Protein AF-A0A7R9BD03-F1 (afdb_monomer_lite)

InterPro domains:
  IPR001609 Myosin head, motor domain-like [PF00063] (22-117)
  IPR001609 Myosin head, motor domain-like [PR00193] (50-69)
  IPR001609 Myosin head, motor domain-like [PR00193] (106-117)
  IPR001609 Myosin head, motor domain-like [PS51456] (20-117)
  IPR027417 P-loop containing nucleoside triphosphate hydrolase [SSF52540] (4-117)
  IPR036961 Kinesin motor domain superfamily [G3DSA:3.40.850.10] (1-117)
  IPR051567 Unconventional Myosin ATPase [PTHR22692] (9-117)

Organism: Timema shepardi (NCBI:txid629360)

pLDDT: mean 91.13, std 8.64, range [55.91, 98.19]

Sequence (117 aa):
QEQWLTPERRIKAMHATSVQGVEDMISLGDLHEAGILRNLLIRYNENLIYTYTGSILVAVNPYQILPIYTAEQIKLYKDRKIGELPPHIFAIGDNSYTHMKRYGQDQCIVIRSEQGA

Foldseek 3Di:
DDDDDDPVDDDDDADPQLVAADQELVPGPDPDPVSVVSNCVRCLVVVNQWHHHDLDIGGDDNVDDDPCPDPVNLVVLAPDAPPPDGGDPSVNVNVQVVCCVVVVDHGDDDDDDDPPD

Structure (mmCIF, N/CA/C/O backbone):
data_AF-A0A7R9BD03-F1
#
_entry.id   AF-A0A7R9BD03-F1
#
loop_
_atom_site.group_PDB
_atom_site.id
_atom_site.type_symbol
_atom_site.label_atom_id
_atom_site.label_alt_id
_atom_site.label_comp_id
_atom_site.label_asym_id
_atom_site.label_entity_id
_atom_site.label_seq_id
_atom_site.pdbx_PDB_ins_code
_atom_site.Cartn_x
_atom_site.Cartn_y
_atom_site.Cartn_z
_atom_site.occupancy
_atom_site.B_iso_or_equiv
_atom_site.auth_seq_id
_atom_site.auth_comp_id
_atom_site.auth_asym_id
_atom_site.auth_atom_id
_atom_site.pdbx_PDB_model_num
ATOM 1 N N . GLN A 1 1 ? 13.211 -8.169 -32.422 1.00 63.00 1 GLN A N 1
ATOM 2 C CA . GLN A 1 1 ? 13.103 -7.169 -33.502 1.00 63.00 1 GLN A CA 1
ATOM 3 C C . GLN A 1 1 ? 13.751 -5.904 -32.972 1.00 63.00 1 GLN A C 1
ATOM 5 O O . GLN A 1 1 ? 13.383 -5.481 -31.884 1.00 63.00 1 GLN A O 1
ATOM 10 N N . GLU A 1 2 ? 14.778 -5.390 -33.638 1.00 83.38 2 GLU A N 1
ATOM 11 C CA . GLU A 1 2 ? 15.471 -4.179 -33.186 1.00 83.38 2 GLU A CA 1
ATOM 12 C C . GLU A 1 2 ? 14.624 -2.946 -33.508 1.00 83.38 2 GLU A C 1
ATOM 14 O O . GLU A 1 2 ? 13.975 -2.890 -34.554 1.00 83.38 2 GLU A O 1
ATOM 19 N N . GLN A 1 3 ? 14.602 -1.978 -32.593 1.00 82.94 3 GLN A N 1
ATOM 20 C CA . GLN A 1 3 ? 13.799 -0.769 -32.725 1.00 82.94 3 GLN A CA 1
ATOM 21 C C . GLN A 1 3 ? 14.697 0.454 -32.539 1.00 82.94 3 GLN A C 1
ATOM 23 O O . GLN A 1 3 ? 15.283 0.652 -31.477 1.00 82.94 3 GLN A O 1
ATOM 28 N N . TRP A 1 4 ? 14.808 1.272 -33.584 1.00 84.81 4 TRP A N 1
ATOM 29 C CA . TRP A 1 4 ? 15.555 2.525 -33.548 1.00 84.81 4 TRP A CA 1
ATOM 30 C C . TRP A 1 4 ? 14.711 3.604 -32.871 1.00 84.81 4 TRP A C 1
ATOM 32 O O . TRP A 1 4 ? 13.537 3.785 -33.199 1.00 84.81 4 TRP A O 1
ATOM 42 N N . LEU A 1 5 ? 15.296 4.305 -31.904 1.00 84.25 5 LEU A N 1
ATOM 43 C CA . LEU A 1 5 ? 14.619 5.369 -31.168 1.00 84.25 5 LEU A CA 1
ATOM 44 C C . LEU A 1 5 ? 14.908 6.721 -31.815 1.00 84.25 5 LEU A C 1
ATOM 46 O O . LEU A 1 5 ? 16.015 6.962 -32.296 1.00 84.25 5 LEU A O 1
ATOM 50 N N . THR A 1 6 ? 13.911 7.606 -31.817 1.00 83.81 6 THR A N 1
ATOM 51 C CA . THR A 1 6 ? 14.108 8.981 -32.277 1.00 83.81 6 THR A CA 1
ATOM 52 C C . THR A 1 6 ? 14.983 9.752 -31.280 1.00 83.81 6 THR A C 1
ATOM 54 O O . THR A 1 6 ? 14.958 9.438 -30.085 1.00 83.81 6 THR A O 1
ATOM 57 N N . PRO A 1 7 ? 15.750 10.765 -31.724 1.00 74.38 7 PRO A N 1
ATOM 58 C CA . PRO A 1 7 ? 16.660 11.513 -30.853 1.00 74.38 7 PRO A CA 1
ATOM 59 C C . PRO A 1 7 ? 15.979 12.182 -29.649 1.00 74.38 7 PRO A C 1
ATOM 61 O O . PRO A 1 7 ? 16.633 12.435 -28.639 1.00 74.38 7 PRO A O 1
ATOM 64 N N . GLU A 1 8 ? 14.669 12.449 -29.719 1.00 76.62 8 GLU A N 1
ATOM 65 C CA . GLU A 1 8 ? 13.915 13.050 -28.612 1.00 76.62 8 GLU A CA 1
ATOM 66 C C . GLU A 1 8 ? 13.625 12.054 -27.474 1.00 76.62 8 GLU A C 1
ATOM 68 O O . GLU A 1 8 ? 13.379 12.459 -26.333 1.00 76.62 8 GLU A O 1
ATOM 73 N N . ARG A 1 9 ? 13.671 10.741 -27.745 1.00 70.25 9 ARG A N 1
ATOM 74 C CA . ARG A 1 9 ? 13.448 9.699 -26.734 1.00 70.25 9 ARG A CA 1
ATOM 75 C C . ARG A 1 9 ? 14.712 9.475 -25.907 1.00 70.25 9 ARG A C 1
ATOM 77 O O . ARG A 1 9 ? 15.610 8.723 -26.277 1.00 70.25 9 ARG A O 1
ATOM 84 N N . ARG A 1 10 ? 14.758 10.103 -24.731 1.00 69.69 10 ARG A N 1
ATOM 85 C CA . ARG A 1 10 ? 15.859 9.948 -23.768 1.00 69.69 10 ARG A CA 1
ATOM 86 C C . ARG A 1 10 ? 15.781 8.585 -23.075 1.00 69.69 10 ARG A C 1
ATOM 88 O O . ARG A 1 10 ? 14.934 8.376 -22.211 1.00 69.69 10 ARG A O 1
ATOM 95 N N . ILE A 1 11 ? 16.697 7.681 -23.415 1.00 77.31 11 ILE A N 1
ATOM 96 C CA . ILE A 1 11 ? 16.940 6.460 -22.637 1.00 77.31 11 ILE A CA 1
ATOM 97 C C . ILE A 1 11 ? 17.711 6.853 -21.377 1.00 77.31 11 ILE A C 1
ATOM 99 O O . ILE A 1 11 ? 18.731 7.539 -21.456 1.00 77.31 11 ILE A O 1
ATOM 103 N N . LYS A 1 12 ? 17.238 6.411 -20.215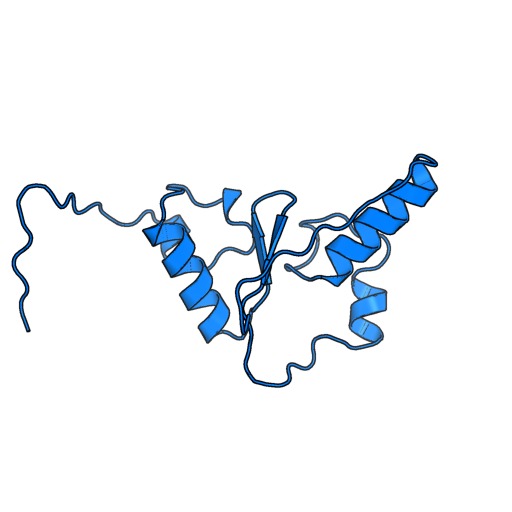 1.00 75.75 12 LYS A N 1
ATOM 104 C CA . LYS A 1 12 ? 17.978 6.507 -18.956 1.00 75.75 12 LYS A CA 1
ATOM 105 C C . LYS A 1 12 ? 18.250 5.107 -18.430 1.00 75.75 12 LYS A C 1
ATOM 107 O O . LYS A 1 12 ? 17.414 4.217 -18.581 1.00 75.75 12 LYS A O 1
ATOM 112 N N . ALA A 1 13 ? 19.415 4.926 -17.816 1.00 78.94 13 ALA A N 1
ATOM 113 C CA . ALA A 1 13 ? 19.673 3.728 -17.034 1.00 78.94 13 ALA A CA 1
ATOM 114 C C . ALA A 1 13 ? 18.651 3.654 -15.893 1.00 78.94 13 ALA A C 1
ATOM 116 O O . ALA A 1 13 ? 18.323 4.670 -15.282 1.00 78.94 13 ALA A O 1
ATOM 117 N N . MET A 1 14 ? 18.132 2.458 -15.638 1.00 79.69 14 MET A N 1
ATOM 118 C CA . MET A 1 14 ? 17.171 2.242 -14.565 1.00 79.69 14 MET A CA 1
ATOM 119 C C . MET A 1 14 ? 17.854 2.398 -13.204 1.00 79.69 14 MET A C 1
ATOM 121 O O . MET A 1 14 ? 18.942 1.859 -12.992 1.00 79.69 14 MET A O 1
ATOM 125 N N . HIS A 1 15 ? 17.202 3.097 -12.275 1.00 82.31 15 HIS A N 1
ATOM 126 C CA . HIS A 1 15 ? 17.696 3.224 -10.908 1.00 82.31 15 HIS A CA 1
ATOM 127 C C . HIS A 1 15 ? 17.690 1.867 -10.184 1.00 82.31 15 HIS A C 1
ATOM 129 O O . HIS A 1 15 ? 16.788 1.051 -10.381 1.00 82.31 15 HIS A O 1
ATOM 135 N N . ALA A 1 16 ? 18.668 1.624 -9.303 1.00 81.06 16 ALA A N 1
ATOM 136 C CA . ALA A 1 16 ? 18.827 0.337 -8.615 1.00 81.06 16 ALA A CA 1
ATOM 137 C C . ALA A 1 16 ? 17.599 -0.048 -7.769 1.00 81.06 16 ALA A C 1
ATOM 139 O O . ALA A 1 16 ? 17.178 -1.202 -7.768 1.00 81.06 16 ALA A O 1
ATOM 140 N N . THR A 1 17 ? 16.969 0.926 -7.102 1.00 78.44 17 THR A N 1
ATOM 141 C CA . THR A 1 17 ? 15.738 0.686 -6.321 1.00 78.44 17 THR A CA 1
ATOM 142 C C . THR A 1 17 ? 14.525 0.385 -7.191 1.00 78.44 17 THR A C 1
ATOM 144 O O . THR A 1 17 ? 13.557 -0.186 -6.709 1.00 78.44 17 THR A O 1
ATOM 147 N N . SER A 1 18 ? 14.588 0.716 -8.479 1.00 80.00 18 SER A N 1
ATOM 148 C CA . SER A 1 18 ? 13.553 0.391 -9.448 1.00 80.00 18 SER A CA 1
ATOM 149 C C . SER A 1 18 ? 13.782 -0.965 -10.098 1.00 80.00 18 SER A C 1
ATOM 151 O O . SER A 1 18 ? 13.041 -1.257 -11.022 1.00 80.00 18 SER A O 1
ATOM 153 N N . VAL A 1 19 ? 14.782 -1.767 -9.684 1.00 78.56 19 VAL A N 1
ATOM 154 C CA . VAL A 1 19 ? 15.043 -3.133 -10.192 1.00 78.56 19 VAL A CA 1
ATOM 155 C C . VAL A 1 19 ? 14.081 -4.148 -9.572 1.00 78.56 19 VAL A C 1
ATOM 157 O O . VAL A 1 19 ? 13.578 -5.020 -10.286 1.00 78.56 19 VAL A O 1
ATOM 160 N N . GLN A 1 20 ? 13.795 -4.014 -8.278 1.00 86.19 20 GLN A N 1
ATOM 161 C CA . GLN A 1 20 ? 12.851 -4.844 -7.525 1.00 86.19 20 GLN A CA 1
ATOM 162 C C . GLN A 1 20 ? 11.553 -4.074 -7.250 1.00 86.19 20 GLN A C 1
ATOM 164 O O . GLN A 1 20 ? 11.514 -2.853 -7.400 1.00 86.19 20 GLN A O 1
ATOM 169 N N . GLY A 1 21 ? 10.489 -4.791 -6.883 1.00 89.00 21 GLY A N 1
ATOM 170 C CA . GLY A 1 21 ? 9.239 -4.172 -6.452 1.00 89.00 21 GLY A CA 1
ATOM 171 C C . GLY A 1 21 ? 9.365 -3.566 -5.050 1.00 89.00 21 GLY A C 1
ATOM 172 O O . GLY A 1 21 ? 9.895 -4.211 -4.149 1.00 89.00 21 GLY A O 1
ATOM 173 N N . VAL A 1 22 ? 8.851 -2.353 -4.848 1.00 94.50 22 VAL A N 1
ATOM 174 C CA . VAL A 1 22 ? 8.771 -1.668 -3.548 1.00 94.50 22 VAL A CA 1
ATOM 175 C C . VAL A 1 22 ? 7.323 -1.514 -3.102 1.00 94.50 22 VAL A C 1
ATOM 177 O O . VAL A 1 22 ? 6.426 -1.290 -3.916 1.00 94.50 22 VAL A O 1
ATOM 180 N N . GLU A 1 23 ? 7.092 -1.622 -1.797 1.00 96.12 23 GLU A N 1
ATOM 181 C CA . GLU A 1 23 ? 5.760 -1.485 -1.203 1.00 96.12 23 GLU A CA 1
ATOM 182 C C . GLU A 1 23 ? 5.252 -0.042 -1.179 1.00 96.12 23 GLU A C 1
ATOM 184 O O . GLU A 1 23 ? 4.048 0.166 -1.316 1.00 96.12 23 GLU A O 1
ATOM 189 N N . ASP A 1 24 ? 6.152 0.938 -1.060 1.00 95.75 24 ASP A N 1
ATOM 190 C CA . ASP A 1 24 ? 5.840 2.365 -1.131 1.00 95.75 24 ASP A CA 1
ATOM 191 C C . ASP A 1 24 ? 6.667 3.040 -2.227 1.00 95.75 24 ASP A C 1
ATOM 193 O O . ASP A 1 24 ? 7.895 3.082 -2.180 1.00 95.75 24 ASP A O 1
ATOM 197 N N . MET A 1 25 ? 5.991 3.583 -3.236 1.00 94.88 25 MET A N 1
ATOM 198 C CA . MET A 1 25 ? 6.648 4.170 -4.401 1.00 94.88 25 MET A CA 1
ATOM 199 C C . MET A 1 25 ? 7.398 5.468 -4.097 1.00 94.88 25 MET A C 1
ATOM 201 O O . MET A 1 25 ? 8.231 5.866 -4.909 1.00 94.88 25 MET A O 1
ATOM 205 N N . ILE A 1 26 ? 7.203 6.094 -2.928 1.00 91.94 26 ILE A N 1
ATOM 206 C CA . ILE A 1 26 ? 8.039 7.239 -2.522 1.00 91.94 26 ILE A CA 1
ATOM 207 C C . ILE A 1 26 ? 9.496 6.833 -2.253 1.00 91.94 26 ILE A C 1
ATOM 209 O O . ILE A 1 26 ? 10.364 7.700 -2.211 1.00 91.94 26 ILE A O 1
ATOM 213 N N . SER A 1 27 ? 9.782 5.535 -2.080 1.00 89.06 27 SER A N 1
ATOM 214 C CA . SER A 1 27 ? 11.147 5.024 -1.909 1.00 89.06 27 SER A CA 1
ATOM 215 C C . SER A 1 27 ? 11.870 4.757 -3.236 1.00 89.06 27 SER A C 1
ATOM 217 O O . SER A 1 27 ? 13.029 4.327 -3.236 1.00 89.06 27 SER A O 1
ATOM 219 N N . LEU A 1 28 ? 11.207 4.958 -4.381 1.00 88.62 28 LEU A N 1
ATOM 220 C CA . LEU A 1 28 ? 11.858 4.877 -5.687 1.00 88.62 28 LEU A CA 1
ATOM 221 C C . LEU A 1 28 ? 12.845 6.042 -5.827 1.00 88.62 28 LEU A C 1
ATOM 223 O O . LEU A 1 28 ? 12.502 7.191 -5.569 1.00 88.62 28 LEU A O 1
ATOM 227 N N . GLY A 1 29 ? 14.078 5.745 -6.249 1.00 81.69 29 GLY A N 1
ATOM 228 C CA . GLY A 1 29 ? 15.119 6.770 -6.389 1.00 81.69 29 GLY A CA 1
ATOM 229 C C . GLY A 1 29 ? 14.874 7.688 -7.582 1.00 81.69 29 GLY A C 1
ATOM 230 O O . GLY A 1 29 ? 15.229 8.859 -7.537 1.00 81.69 29 GLY A O 1
ATOM 231 N N . ASP A 1 30 ? 14.196 7.167 -8.606 1.00 79.12 30 ASP A N 1
ATOM 232 C CA . ASP A 1 30 ? 13.700 7.927 -9.746 1.00 79.12 30 ASP A CA 1
ATOM 233 C C . ASP A 1 30 ? 12.181 7.736 -9.869 1.00 79.12 30 ASP A C 1
ATOM 235 O O . ASP A 1 30 ? 11.694 6.746 -10.426 1.00 79.12 30 ASP A O 1
ATOM 239 N N . LEU A 1 31 ? 11.415 8.699 -9.350 1.00 78.88 31 LEU A N 1
ATOM 240 C CA . LEU A 1 31 ? 9.957 8.711 -9.466 1.00 78.88 31 LEU A CA 1
ATOM 241 C C . LEU A 1 31 ? 9.534 9.292 -10.825 1.00 78.88 31 LEU A C 1
ATOM 243 O O . LEU A 1 31 ? 9.136 10.449 -10.938 1.00 78.88 31 LEU A O 1
ATOM 247 N N . HIS A 1 32 ? 9.645 8.480 -11.874 1.00 83.94 32 HIS A N 1
ATOM 248 C CA . HIS A 1 32 ? 9.099 8.781 -13.199 1.00 83.94 32 HIS A CA 1
ATOM 249 C C . HIS A 1 32 ? 8.053 7.740 -13.617 1.00 83.94 32 HIS A C 1
ATOM 251 O O . HIS A 1 32 ? 8.030 6.623 -13.098 1.00 83.94 32 HIS A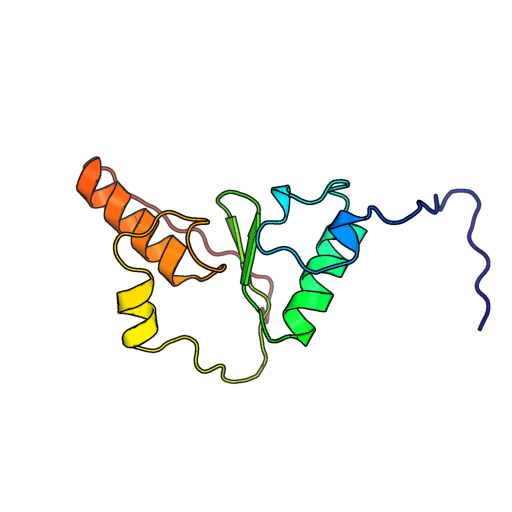 O 1
ATOM 257 N N . GLU A 1 33 ? 7.229 8.071 -14.614 1.00 86.56 33 GLU A N 1
ATOM 258 C CA . GLU A 1 33 ? 6.114 7.232 -15.088 1.00 86.56 33 GLU A CA 1
ATOM 259 C C . GLU A 1 33 ? 6.532 5.782 -15.366 1.00 86.56 33 GLU A C 1
ATOM 261 O O . GLU A 1 33 ? 5.927 4.847 -14.848 1.00 86.56 33 GLU A O 1
ATOM 266 N N . ALA A 1 34 ? 7.625 5.575 -16.110 1.00 87.56 34 ALA A N 1
ATOM 267 C CA . ALA A 1 34 ? 8.109 4.223 -16.394 1.00 87.56 34 ALA A CA 1
ATOM 268 C C . ALA A 1 34 ? 8.574 3.437 -15.143 1.00 87.56 34 ALA A C 1
ATOM 270 O O . ALA A 1 34 ? 8.475 2.213 -15.135 1.00 87.56 34 ALA A O 1
ATOM 271 N N . GLY A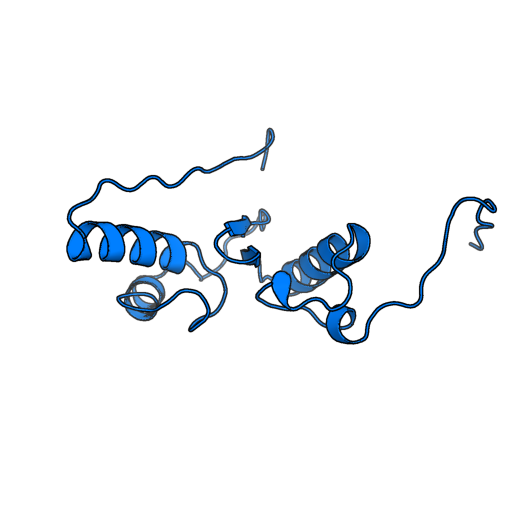 1 35 ? 9.042 4.103 -14.080 1.00 89.25 35 GLY A N 1
ATOM 272 C CA . GLY A 1 35 ? 9.451 3.462 -12.827 1.00 89.25 35 GLY A CA 1
ATOM 273 C C . GLY A 1 35 ? 8.240 3.024 -12.009 1.00 89.25 35 GLY A C 1
ATOM 274 O O . GLY A 1 35 ? 8.194 1.890 -11.536 1.00 89.25 35 GLY A O 1
ATOM 275 N N . ILE A 1 36 ? 7.221 3.887 -11.938 1.00 91.56 36 ILE A N 1
ATOM 276 C CA . ILE A 1 36 ? 5.916 3.586 -11.332 1.00 91.56 36 ILE A CA 1
ATOM 277 C C . ILE A 1 36 ? 5.268 2.395 -12.046 1.00 91.56 36 ILE A C 1
ATOM 279 O O . ILE A 1 36 ? 4.919 1.404 -11.407 1.00 91.56 36 ILE A O 1
ATOM 283 N N . LEU A 1 37 ? 5.168 2.453 -13.379 1.00 92.81 37 LEU A N 1
ATOM 284 C CA . LEU A 1 37 ? 4.563 1.390 -14.184 1.00 92.81 37 LEU A CA 1
ATOM 285 C C . LEU A 1 37 ? 5.291 0.054 -13.998 1.00 92.81 37 LEU A C 1
ATOM 287 O O . LEU A 1 37 ? 4.651 -0.981 -13.820 1.00 92.81 37 LEU A O 1
ATOM 291 N N . ARG A 1 38 ? 6.630 0.070 -13.997 1.00 92.81 38 ARG A N 1
ATOM 292 C CA . ARG A 1 38 ? 7.436 -1.133 -13.766 1.00 92.81 38 ARG A CA 1
ATOM 293 C C . ARG A 1 38 ? 7.206 -1.714 -12.371 1.00 92.81 38 ARG A C 1
ATOM 295 O O . ARG A 1 38 ? 7.091 -2.932 -12.248 1.00 92.81 38 ARG A O 1
ATOM 302 N N . ASN A 1 39 ? 7.129 -0.869 -11.341 1.00 95.38 39 ASN A N 1
ATOM 303 C CA . ASN A 1 39 ? 6.874 -1.313 -9.973 1.00 95.38 39 ASN A CA 1
ATOM 304 C C . ASN A 1 39 ? 5.518 -2.019 -9.855 1.00 95.38 39 ASN A C 1
ATOM 306 O O . ASN A 1 39 ? 5.443 -3.133 -9.338 1.00 95.38 39 ASN A O 1
ATOM 310 N N . LEU A 1 40 ? 4.465 -1.398 -10.396 1.00 96.12 40 LEU A N 1
ATOM 311 C CA . LEU A 1 40 ? 3.120 -1.972 -10.412 1.00 96.12 40 LEU A CA 1
ATOM 312 C C . LEU A 1 40 ? 3.079 -3.294 -11.185 1.00 96.12 40 LEU A C 1
ATOM 314 O O . LEU A 1 40 ? 2.484 -4.251 -10.703 1.00 96.12 40 LEU A O 1
ATOM 318 N N . LEU A 1 41 ? 3.757 -3.379 -12.336 1.00 95.75 41 LEU A N 1
ATOM 319 C CA . LEU A 1 41 ? 3.824 -4.602 -13.141 1.00 95.75 41 LEU A CA 1
ATOM 320 C C . LEU A 1 41 ? 4.475 -5.768 -12.384 1.00 95.75 41 LEU A C 1
ATOM 322 O O . LEU A 1 41 ? 3.951 -6.879 -12.401 1.00 95.75 41 LEU A O 1
ATOM 326 N N . ILE A 1 42 ? 5.608 -5.532 -11.718 1.00 95.50 42 ILE A N 1
ATOM 327 C CA . ILE A 1 42 ? 6.308 -6.580 -10.957 1.00 95.50 42 ILE A CA 1
ATOM 328 C C . ILE A 1 42 ? 5.447 -7.076 -9.807 1.00 95.50 42 ILE A C 1
ATOM 330 O O . ILE A 1 42 ? 5.236 -8.278 -9.674 1.00 95.50 42 ILE A O 1
ATOM 334 N N . ARG A 1 43 ? 4.905 -6.148 -9.017 1.00 97.44 43 ARG A N 1
ATOM 335 C CA . ARG A 1 43 ? 4.063 -6.485 -7.868 1.00 97.44 43 ARG A CA 1
ATOM 336 C C . ARG A 1 43 ? 2.801 -7.224 -8.296 1.00 97.44 43 ARG A C 1
ATOM 338 O O . ARG A 1 43 ? 2.452 -8.233 -7.693 1.00 97.44 43 ARG A O 1
ATOM 345 N N . TYR A 1 44 ? 2.165 -6.788 -9.382 1.00 97.06 44 TYR A N 1
ATOM 346 C CA . TYR A 1 44 ? 1.000 -7.464 -9.944 1.00 97.06 44 TYR A CA 1
ATOM 347 C C . TYR A 1 44 ? 1.304 -8.911 -10.355 1.00 97.06 44 TYR A C 1
ATOM 349 O O . TYR A 1 44 ? 0.541 -9.811 -10.015 1.00 97.06 44 TYR A O 1
ATOM 357 N N . ASN A 1 45 ? 2.445 -9.154 -11.011 1.00 96.12 45 ASN A N 1
ATOM 358 C CA . ASN A 1 45 ? 2.874 -10.506 -11.393 1.00 96.12 45 ASN A CA 1
ATOM 359 C C . ASN A 1 45 ? 3.136 -11.421 -10.182 1.00 96.12 45 ASN A C 1
ATOM 361 O O . ASN A 1 45 ? 3.076 -12.641 -10.308 1.00 96.12 45 ASN A O 1
ATOM 365 N N . GLU A 1 46 ? 3.395 -10.841 -9.009 1.00 96.12 46 GLU A N 1
ATOM 366 C CA . GLU A 1 46 ? 3.538 -11.542 -7.727 1.00 96.12 46 GLU A CA 1
ATOM 367 C C . GLU A 1 46 ? 2.216 -11.619 -6.934 1.00 96.12 46 GLU A C 1
ATOM 369 O O . GLU A 1 46 ? 2.206 -12.022 -5.773 1.00 96.12 46 GLU A O 1
ATOM 374 N N . ASN A 1 47 ? 1.081 -11.258 -7.548 1.00 96.75 47 ASN A N 1
ATOM 375 C CA . ASN A 1 47 ? -0.244 -11.156 -6.922 1.00 96.75 47 ASN A CA 1
ATOM 376 C C . ASN A 1 47 ? -0.339 -10.110 -5.790 1.00 96.75 47 ASN A C 1
ATOM 378 O O . ASN A 1 47 ? -1.254 -10.152 -4.965 1.00 96.75 47 ASN A O 1
ATOM 382 N N . LEU A 1 48 ? 0.576 -9.138 -5.759 1.00 97.69 48 LEU A N 1
ATOM 383 C CA . LEU A 1 48 ? 0.583 -8.010 -4.829 1.00 97.69 48 LEU A CA 1
ATOM 384 C C . LEU A 1 48 ? -0.131 -6.809 -5.465 1.00 97.69 48 LEU A C 1
ATOM 386 O O . LEU A 1 48 ? 0.485 -5.926 -6.058 1.00 97.69 48 LEU A O 1
ATOM 390 N N . ILE A 1 49 ? -1.456 -6.775 -5.340 1.00 97.88 49 ILE A N 1
ATOM 391 C CA . ILE A 1 49 ? -2.303 -5.785 -6.029 1.00 97.88 49 ILE A CA 1
ATOM 392 C C . ILE A 1 49 ? -2.326 -4.388 -5.409 1.00 97.88 49 ILE A C 1
ATOM 394 O O . ILE A 1 49 ? -2.794 -3.441 -6.039 1.00 97.88 49 ILE A O 1
ATOM 398 N N . TYR A 1 50 ? -1.850 -4.256 -4.176 1.00 98.19 50 TYR A N 1
ATOM 399 C CA . TYR A 1 50 ? -1.837 -3.004 -3.437 1.00 98.19 50 TYR A CA 1
ATOM 400 C C . TYR A 1 50 ? -0.415 -2.459 -3.347 1.00 98.19 50 TYR A C 1
ATOM 402 O O . TYR A 1 50 ? 0.536 -3.202 -3.091 1.00 98.19 50 TYR A O 1
ATOM 410 N N . THR A 1 51 ? -0.264 -1.152 -3.542 1.00 97.75 51 THR A N 1
ATOM 411 C CA . THR A 1 51 ? 1.021 -0.446 -3.441 1.00 97.75 51 THR A CA 1
ATOM 412 C C . THR A 1 51 ? 0.786 0.943 -2.857 1.00 97.75 51 THR A C 1
ATOM 414 O O . THR A 1 51 ? -0.121 1.646 -3.299 1.00 97.75 51 THR A O 1
ATOM 417 N N . TYR A 1 52 ? 1.575 1.353 -1.868 1.00 97.44 52 TYR A N 1
ATOM 418 C CA . TYR A 1 52 ? 1.511 2.709 -1.334 1.00 97.44 52 TYR A CA 1
ATOM 419 C C . TYR A 1 52 ? 2.193 3.710 -2.271 1.00 97.44 52 TYR A C 1
ATOM 421 O O . TYR A 1 52 ? 3.111 3.394 -3.031 1.00 97.44 52 TYR A O 1
ATOM 429 N N . THR A 1 53 ? 1.731 4.949 -2.195 1.00 93.56 53 THR A N 1
ATOM 430 C CA . THR A 1 53 ? 2.461 6.129 -2.648 1.00 93.56 53 THR A CA 1
ATOM 431 C C . THR A 1 53 ? 2.250 7.216 -1.604 1.00 93.56 53 THR A C 1
ATOM 433 O O . THR A 1 53 ? 1.342 8.046 -1.705 1.00 93.56 53 THR A O 1
ATOM 436 N N . GLY A 1 54 ? 3.045 7.148 -0.535 1.00 90.00 54 GLY A N 1
ATOM 437 C CA . GLY A 1 54 ? 2.833 7.939 0.671 1.00 90.00 54 GLY A CA 1
ATOM 438 C C . GLY A 1 54 ? 1.513 7.561 1.344 1.00 90.00 54 GLY A C 1
ATOM 439 O O . GLY A 1 54 ? 1.301 6.412 1.716 1.00 90.00 54 GLY A O 1
ATOM 440 N N . SER A 1 55 ? 0.597 8.521 1.491 1.00 88.00 55 SER A N 1
ATOM 441 C CA . SER A 1 55 ? -0.720 8.291 2.109 1.00 88.00 55 SER A CA 1
ATOM 442 C C . SER A 1 55 ? -1.778 7.713 1.160 1.00 88.00 55 SER A C 1
ATOM 444 O O . SER A 1 55 ? -2.886 7.403 1.596 1.00 88.00 55 SER A O 1
ATOM 446 N N . ILE A 1 56 ? -1.469 7.583 -0.131 1.00 94.12 56 ILE A N 1
ATOM 447 C CA . ILE A 1 56 ? -2.390 7.057 -1.142 1.00 94.12 56 ILE A CA 1
ATOM 448 C C . ILE A 1 56 ? -2.138 5.557 -1.318 1.00 94.12 56 ILE A C 1
ATOM 450 O O . ILE A 1 56 ? -0.995 5.100 -1.309 1.00 94.12 56 ILE A O 1
ATOM 454 N N . LEU A 1 57 ? -3.211 4.796 -1.534 1.00 97.44 57 LEU A N 1
ATOM 455 C CA . LEU A 1 57 ? -3.150 3.384 -1.898 1.00 97.44 57 LEU A CA 1
ATOM 456 C C . LEU A 1 57 ? -3.509 3.211 -3.375 1.00 97.44 57 LEU A C 1
ATOM 458 O O . LEU A 1 57 ? -4.628 3.516 -3.785 1.00 97.44 57 LEU A O 1
ATOM 462 N N . VAL A 1 58 ? -2.572 2.691 -4.159 1.00 96.75 58 VAL A N 1
ATOM 463 C CA . VAL A 1 58 ? -2.808 2.259 -5.538 1.00 96.75 58 VAL A CA 1
ATOM 464 C C . VAL A 1 58 ? -3.252 0.801 -5.517 1.00 96.75 58 VAL A C 1
ATOM 466 O O . VAL A 1 58 ? -2.602 -0.037 -4.890 1.00 96.75 58 VAL A O 1
ATOM 469 N N . ALA A 1 59 ? -4.357 0.507 -6.199 1.00 96.81 59 ALA A N 1
ATOM 470 C CA . ALA A 1 59 ? -4.911 -0.832 -6.346 1.00 96.81 59 ALA A CA 1
ATOM 471 C C . ALA A 1 59 ? -4.967 -1.217 -7.829 1.00 96.81 59 ALA A C 1
ATOM 473 O O . ALA A 1 59 ? -5.400 -0.415 -8.655 1.00 96.81 59 ALA A O 1
ATOM 474 N N . VAL A 1 60 ? -4.549 -2.439 -8.157 1.00 96.69 60 VAL A N 1
ATOM 475 C CA . VAL A 1 60 ? -4.646 -3.013 -9.507 1.00 96.69 60 VAL A CA 1
ATOM 476 C C . VAL A 1 60 ? -5.596 -4.206 -9.465 1.00 96.69 60 VAL A C 1
ATOM 478 O O . VAL A 1 60 ? -5.427 -5.093 -8.636 1.00 96.69 60 VAL A O 1
ATOM 481 N N . ASN A 1 61 ? -6.609 -4.240 -10.330 1.00 95.38 61 ASN A N 1
ATOM 482 C CA . ASN A 1 61 ? -7.609 -5.307 -10.317 1.00 95.38 61 ASN A CA 1
ATOM 483 C C . ASN A 1 61 ? -6.956 -6.684 -10.586 1.00 95.38 61 ASN A C 1
ATOM 485 O O . ASN A 1 61 ? -6.377 -6.857 -11.658 1.00 95.38 61 ASN A O 1
ATOM 489 N N . PRO A 1 62 ? -7.044 -7.662 -9.657 1.00 95.50 62 PRO A N 1
ATOM 490 C CA . PRO A 1 62 ? -6.427 -8.981 -9.820 1.00 95.50 62 PRO A CA 1
ATOM 491 C C . PRO A 1 62 ? -7.081 -9.848 -10.902 1.00 95.50 62 PRO A C 1
ATOM 493 O O . PRO A 1 62 ? -6.476 -10.829 -11.323 1.00 95.50 62 PRO A O 1
ATOM 496 N N . TYR A 1 63 ? -8.338 -9.576 -11.278 1.00 94.62 63 TYR A N 1
ATOM 497 C CA . TYR A 1 63 ? -9.185 -10.466 -12.091 1.00 94.62 63 TYR A CA 1
ATOM 498 C C . TYR A 1 63 ? -9.271 -11.920 -11.579 1.00 94.62 63 TYR A C 1
ATOM 500 O O . TYR A 1 63 ? -9.678 -12.830 -12.299 1.00 94.62 63 TYR A O 1
ATOM 508 N N . GLN A 1 64 ? -8.923 -12.138 -10.311 1.00 94.19 64 GLN A N 1
ATOM 509 C CA . GLN A 1 64 ? -8.962 -13.417 -9.613 1.00 94.19 64 GLN A CA 1
ATOM 510 C C . GLN A 1 64 ? -9.215 -13.184 -8.122 1.00 94.19 64 GLN A C 1
ATOM 512 O O . GLN A 1 64 ? -8.988 -12.094 -7.593 1.00 94.19 64 GLN A O 1
ATOM 517 N N . ILE A 1 65 ? -9.672 -14.222 -7.426 1.00 95.12 65 ILE A N 1
ATOM 518 C CA . ILE A 1 65 ? -9.890 -14.163 -5.980 1.00 95.12 65 ILE A CA 1
ATOM 519 C C . ILE A 1 65 ? -8.555 -14.393 -5.270 1.00 95.12 65 ILE A C 1
ATOM 521 O O . ILE A 1 65 ? -7.907 -15.416 -5.474 1.00 95.12 65 ILE A O 1
ATOM 525 N N . LEU A 1 66 ? -8.175 -13.458 -4.400 1.00 96.06 66 LEU A N 1
ATOM 526 C CA . LEU A 1 66 ? -6.996 -13.565 -3.544 1.00 96.06 66 LEU A CA 1
ATOM 527 C C . LEU A 1 66 ? -7.419 -13.793 -2.081 1.00 96.06 66 LEU A C 1
ATOM 529 O O . LEU A 1 66 ? -8.364 -13.146 -1.618 1.00 96.06 66 LEU A O 1
ATOM 533 N N . PRO A 1 67 ? -6.725 -14.653 -1.309 1.00 95.81 67 PRO A N 1
ATOM 534 C CA . PRO A 1 67 ? -7.061 -14.955 0.087 1.00 95.81 67 PRO A CA 1
ATOM 535 C C . PRO A 1 67 ? -6.590 -13.856 1.066 1.00 95.81 67 PRO A C 1
ATOM 537 O O . PRO A 1 67 ? -6.017 -14.145 2.113 1.00 95.81 67 PRO A O 1
ATOM 540 N N . ILE A 1 68 ? -6.801 -12.582 0.723 1.00 96.94 68 ILE A N 1
ATOM 541 C CA . ILE A 1 68 ? -6.287 -11.414 1.467 1.00 96.94 68 ILE A CA 1
ATOM 542 C C . ILE A 1 68 ? -7.366 -10.683 2.282 1.00 96.94 68 ILE A C 1
ATOM 544 O O . ILE A 1 68 ? -7.062 -9.805 3.083 1.00 96.94 68 ILE A O 1
ATOM 548 N N . TYR A 1 69 ? -8.632 -11.080 2.140 1.00 97.06 69 TYR A N 1
ATOM 549 C CA . TYR A 1 69 ? -9.773 -10.453 2.815 1.00 97.06 69 TYR A CA 1
ATOM 550 C C . TYR A 1 69 ? -10.350 -11.339 3.929 1.00 97.06 69 TYR A C 1
ATOM 552 O O . TYR A 1 69 ? -11.552 -11.589 3.977 1.00 97.06 69 TYR A O 1
ATOM 560 N N . THR A 1 70 ? -9.494 -11.859 4.813 1.00 97.62 70 THR A N 1
ATOM 561 C CA . THR A 1 70 ? -9.918 -12.748 5.911 1.00 97.62 70 THR A CA 1
ATOM 562 C C . THR A 1 70 ? -10.064 -12.008 7.244 1.00 97.62 70 THR A C 1
ATOM 564 O O . THR A 1 70 ? -9.562 -10.896 7.426 1.00 97.62 70 THR A O 1
ATOM 567 N N . ALA A 1 71 ? -10.733 -12.635 8.216 1.00 97.19 71 ALA A N 1
ATOM 568 C CA . ALA A 1 71 ? -10.866 -12.082 9.564 1.00 97.19 71 ALA A CA 1
ATO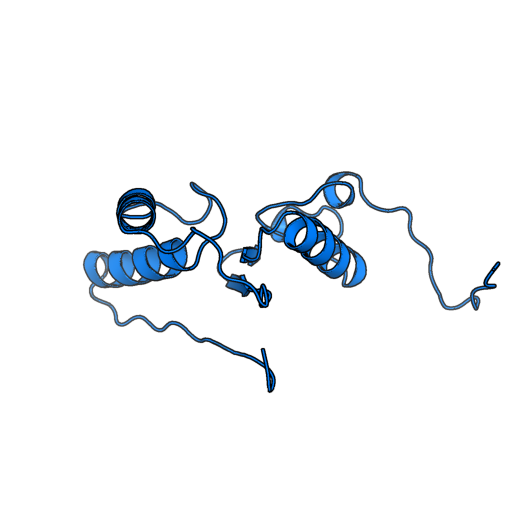M 569 C C . ALA A 1 71 ? -9.507 -11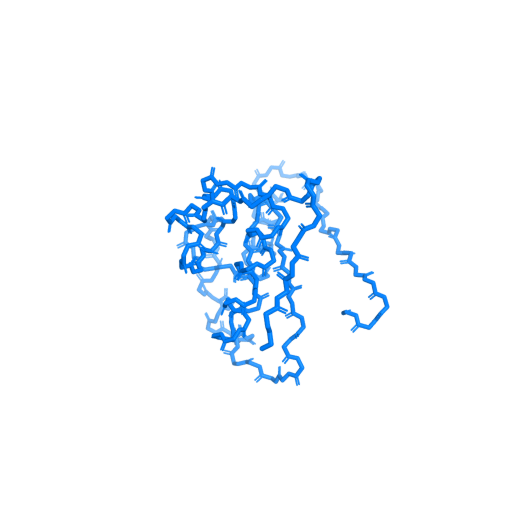.948 10.275 1.00 97.19 71 ALA A C 1
ATOM 571 O O . ALA A 1 71 ? -9.303 -11.024 11.064 1.00 97.19 71 ALA A O 1
ATOM 572 N N . GLU A 1 72 ? -8.568 -12.850 9.990 1.00 97.38 72 GLU A N 1
ATOM 573 C CA . GLU A 1 72 ? -7.190 -12.794 10.478 1.00 97.38 72 GLU A CA 1
ATOM 574 C C . GLU A 1 72 ? -6.475 -11.555 9.940 1.00 97.38 72 GLU A C 1
ATOM 576 O O . GLU A 1 72 ? -5.830 -10.852 10.714 1.00 97.38 72 GLU A O 1
ATOM 581 N N . GLN A 1 73 ? -6.654 -11.236 8.653 1.00 97.00 73 GLN A N 1
ATOM 582 C CA . GLN A 1 73 ? -6.095 -10.026 8.046 1.00 97.00 73 GLN A CA 1
ATOM 583 C C . GLN A 1 73 ? -6.670 -8.764 8.700 1.00 97.00 73 GLN A C 1
ATOM 585 O O . GLN A 1 73 ? -5.919 -7.876 9.089 1.00 97.00 73 GLN A O 1
ATOM 590 N N . ILE A 1 74 ? -7.983 -8.702 8.935 1.00 97.00 74 ILE A N 1
ATOM 591 C CA . ILE A 1 74 ? -8.598 -7.562 9.643 1.00 97.00 74 ILE A CA 1
ATOM 592 C C . ILE A 1 74 ? -7.971 -7.373 11.033 1.00 97.00 74 ILE A C 1
ATOM 594 O O . ILE A 1 74 ? -7.621 -6.256 11.409 1.00 97.00 74 ILE A O 1
ATOM 598 N N . LYS A 1 75 ? -7.796 -8.459 11.797 1.00 97.38 75 LYS A N 1
ATOM 599 C CA . LYS A 1 75 ? -7.163 -8.405 13.125 1.00 97.38 75 LYS A CA 1
ATOM 600 C C . LYS A 1 75 ? -5.696 -7.984 13.054 1.00 97.38 75 LYS A C 1
ATOM 602 O O . LYS A 1 75 ? -5.240 -7.283 13.950 1.00 97.38 75 LYS A O 1
ATOM 607 N N . LEU A 1 76 ? -4.975 -8.413 12.020 1.00 97.62 76 LEU A N 1
ATOM 608 C CA . LEU A 1 76 ? -3.565 -8.090 11.821 1.00 97.62 76 LEU A CA 1
ATOM 609 C C . LEU A 1 76 ? -3.351 -6.587 11.594 1.00 97.62 76 LEU A C 1
ATOM 611 O O . LEU A 1 76 ? -2.443 -6.012 12.193 1.00 97.62 76 LEU A O 1
ATOM 615 N N . TYR A 1 77 ? -4.199 -5.965 10.769 1.00 97.81 77 TYR A N 1
ATOM 616 C CA . TYR A 1 77 ? -4.106 -4.543 10.410 1.00 97.81 77 TYR A CA 1
ATOM 617 C C . TYR A 1 77 ? -4.693 -3.584 11.449 1.00 97.81 77 TYR A C 1
ATOM 619 O O . TYR A 1 77 ? -4.509 -2.376 11.324 1.00 97.81 77 TYR A O 1
ATOM 627 N N . LYS A 1 78 ? -5.382 -4.102 12.466 1.00 96.94 78 LYS A N 1
ATOM 628 C CA . LYS A 1 78 ? -5.992 -3.288 13.512 1.00 96.94 78 LYS A CA 1
ATOM 629 C C . LYS A 1 78 ? -4.936 -2.569 14.359 1.00 96.94 78 LYS A C 1
ATOM 631 O O . LYS A 1 78 ? -3.988 -3.202 14.822 1.00 96.94 78 LYS A O 1
ATOM 636 N N . ASP A 1 79 ? -5.159 -1.283 14.628 1.00 95.75 79 ASP A N 1
ATOM 637 C CA . ASP A 1 79 ? -4.304 -0.426 15.459 1.00 95.75 79 ASP A CA 1
ATOM 638 C C . ASP A 1 79 ? -2.842 -0.344 14.949 1.00 95.75 79 ASP A C 1
ATOM 640 O O . ASP A 1 79 ? -1.899 -0.195 15.734 1.00 95.75 79 ASP A O 1
ATOM 644 N N . ARG A 1 80 ? -2.634 -0.454 13.627 1.00 95.81 80 ARG A N 1
ATOM 645 C CA . ARG A 1 80 ? -1.312 -0.392 12.974 1.00 95.81 80 ARG A CA 1
ATOM 646 C C . ARG A 1 80 ? -1.133 0.899 12.195 1.00 95.81 80 ARG A C 1
ATOM 648 O O . ARG A 1 80 ? -2.068 1.416 11.585 1.00 95.81 80 ARG A O 1
ATOM 655 N N . LYS A 1 81 ? 0.091 1.430 12.173 1.00 92.38 81 LYS A N 1
ATOM 656 C CA . LYS A 1 81 ? 0.389 2.602 11.335 1.00 92.38 81 LYS A CA 1
ATOM 657 C C . LYS A 1 81 ? 0.578 2.181 9.879 1.00 92.38 81 LYS A C 1
ATOM 659 O O . LYS A 1 81 ? 1.074 1.094 9.588 1.00 92.38 81 LYS A O 1
ATOM 664 N N . ILE A 1 82 ? 0.225 3.078 8.957 1.00 93.44 82 ILE A N 1
ATOM 665 C CA . ILE A 1 82 ? 0.535 2.905 7.531 1.00 93.44 82 ILE A CA 1
ATOM 666 C C . ILE A 1 82 ? 2.054 2.742 7.380 1.00 93.44 82 ILE A C 1
ATOM 668 O O . ILE A 1 82 ? 2.819 3.500 7.978 1.00 93.44 82 ILE A O 1
ATOM 672 N N . GLY A 1 83 ? 2.467 1.734 6.611 1.00 91.88 83 GLY A N 1
ATOM 673 C CA . GLY A 1 83 ? 3.871 1.383 6.391 1.00 91.88 83 GLY A CA 1
ATOM 674 C C . GLY A 1 83 ? 4.479 0.416 7.416 1.00 91.88 83 GLY A C 1
ATOM 675 O O . GLY A 1 83 ? 5.580 -0.066 7.181 1.00 91.88 83 GLY A O 1
ATOM 676 N N . GLU A 1 84 ? 3.797 0.084 8.523 1.00 94.56 84 GLU A N 1
ATOM 677 C CA . GLU A 1 84 ? 4.256 -0.988 9.436 1.00 94.56 84 GLU A CA 1
ATOM 678 C C . GLU A 1 84 ? 3.972 -2.392 8.886 1.00 94.56 84 GLU A C 1
ATOM 680 O O . GLU A 1 84 ? 4.658 -3.353 9.231 1.00 94.56 84 GLU A O 1
ATOM 685 N N . LEU A 1 85 ? 2.936 -2.506 8.058 1.00 96.56 85 LEU A N 1
ATOM 686 C CA . LEU A 1 85 ? 2.514 -3.728 7.385 1.00 96.56 85 LEU A CA 1
ATOM 687 C C . LEU A 1 85 ? 2.459 -3.498 5.870 1.00 96.56 85 LEU A C 1
ATOM 689 O O . LEU A 1 85 ? 2.366 -2.336 5.445 1.00 96.56 85 LEU A O 1
ATOM 693 N N . PRO A 1 86 ? 2.445 -4.585 5.072 1.00 97.06 86 PRO A N 1
ATOM 694 C CA . PRO A 1 86 ? 2.331 -4.489 3.626 1.00 97.06 86 PRO A CA 1
ATOM 695 C C . PRO A 1 86 ? 1.143 -3.627 3.163 1.00 97.06 86 PRO A C 1
ATOM 697 O O . PRO A 1 86 ? 0.176 -3.415 3.904 1.00 97.06 86 PRO A O 1
ATOM 700 N N . PRO A 1 87 ? 1.169 -3.116 1.923 1.00 98.00 87 PRO A N 1
ATOM 701 C CA . PRO A 1 87 ? 0.077 -2.320 1.395 1.00 98.00 87 PRO A CA 1
ATOM 702 C C . PRO A 1 87 ? -1.244 -3.077 1.397 1.00 98.00 87 PRO A C 1
ATOM 704 O O . PRO A 1 87 ? -1.361 -4.151 0.806 1.00 98.00 87 PRO A O 1
ATOM 707 N N . HIS A 1 88 ? -2.256 -2.508 2.050 1.00 98.06 88 HIS A N 1
ATOM 708 C CA . HIS A 1 88 ? -3.578 -3.115 2.106 1.00 98.06 88 HIS A CA 1
ATOM 709 C C . HIS A 1 88 ? -4.673 -2.086 2.384 1.00 98.06 88 HIS A C 1
ATOM 711 O O . HIS A 1 88 ? -4.481 -1.134 3.140 1.00 98.06 88 HIS A O 1
ATOM 717 N N . ILE A 1 89 ? -5.871 -2.318 1.843 1.00 97.50 89 ILE A N 1
ATOM 718 C CA . ILE A 1 89 ? -7.030 -1.440 2.069 1.00 97.50 89 ILE A CA 1
ATOM 719 C C . ILE A 1 89 ? -7.459 -1.382 3.542 1.00 97.50 89 ILE A C 1
ATOM 721 O O . ILE A 1 89 ? -7.947 -0.356 4.011 1.00 97.50 89 ILE A O 1
ATOM 725 N N . PHE A 1 90 ? -7.213 -2.451 4.304 1.00 97.88 90 PHE A N 1
ATOM 726 C CA . PHE A 1 90 ? -7.477 -2.469 5.748 1.00 97.88 90 PHE A CA 1
ATOM 727 C C . PHE A 1 90 ? -6.596 -1.487 6.520 1.00 97.88 90 PHE A C 1
ATOM 729 O O . PHE A 1 90 ? -7.087 -0.904 7.480 1.00 97.88 90 PHE A O 1
ATOM 736 N N . ALA A 1 91 ? -5.361 -1.228 6.075 1.00 97.19 91 ALA A N 1
ATOM 737 C CA . ALA A 1 91 ? -4.523 -0.198 6.685 1.00 97.19 91 ALA A CA 1
ATOM 738 C C . ALA A 1 91 ? -5.147 1.198 6.527 1.00 97.19 91 ALA A C 1
ATOM 740 O O . ALA A 1 91 ? -5.146 1.985 7.467 1.00 97.19 91 ALA A O 1
ATOM 741 N N . ILE A 1 92 ? -5.735 1.493 5.361 1.00 97.00 92 ILE A N 1
ATOM 742 C CA . ILE A 1 92 ? -6.417 2.772 5.096 1.00 97.00 92 ILE A CA 1
ATOM 743 C C . ILE A 1 92 ? -7.683 2.903 5.951 1.00 97.00 92 ILE A C 1
ATOM 745 O O . ILE A 1 92 ? -7.933 3.956 6.540 1.00 97.00 92 ILE A O 1
ATOM 749 N N . GLY A 1 93 ? -8.463 1.823 6.052 1.00 96.56 93 GLY A N 1
ATOM 750 C CA . GLY A 1 93 ? -9.665 1.777 6.885 1.00 96.56 93 GLY A CA 1
ATOM 751 C C . GLY A 1 93 ? -9.365 1.962 8.375 1.00 96.56 93 GLY A C 1
ATOM 752 O O . GLY A 1 93 ? -9.986 2.807 9.019 1.00 96.56 93 GLY A O 1
ATOM 753 N N . ASP A 1 94 ? -8.391 1.219 8.910 1.00 96.81 94 ASP A N 1
ATOM 754 C CA . ASP A 1 94 ? -7.970 1.331 10.310 1.00 96.81 94 ASP A CA 1
ATOM 755 C C . ASP A 1 94 ? -7.395 2.717 10.612 1.00 96.81 94 ASP A C 1
ATOM 757 O O . ASP A 1 94 ? -7.763 3.339 11.608 1.00 96.81 94 ASP A O 1
ATOM 761 N N . ASN A 1 95 ? -6.575 3.261 9.708 1.00 95.81 95 ASN A N 1
ATOM 762 C CA . ASN A 1 95 ? -6.010 4.592 9.866 1.00 95.81 95 ASN A CA 1
ATOM 763 C C . ASN A 1 95 ? -7.096 5.674 9.942 1.00 95.81 95 ASN A C 1
ATOM 765 O O . ASN A 1 95 ? -7.060 6.499 10.853 1.00 95.81 95 ASN A O 1
ATOM 769 N N . SER A 1 96 ? -8.076 5.647 9.034 1.00 96.38 96 SER A N 1
ATOM 770 C CA . SER A 1 96 ? -9.219 6.570 9.044 1.00 96.38 96 SER A CA 1
ATOM 771 C C . SER A 1 96 ? -10.023 6.442 10.343 1.00 96.38 96 SER A C 1
ATOM 773 O O . SER A 1 96 ? -10.252 7.420 11.056 1.00 96.38 96 SER A O 1
ATOM 775 N N . TYR A 1 97 ? -10.372 5.215 10.732 1.00 96.25 97 TYR A N 1
ATOM 776 C CA . TYR A 1 97 ? -11.138 4.960 11.949 1.00 96.25 97 TYR A CA 1
ATOM 777 C C . TYR A 1 97 ? -10.416 5.422 13.223 1.00 96.25 97 TYR A C 1
ATOM 779 O O . TYR A 1 97 ? -11.011 6.061 14.097 1.00 96.25 97 TYR A O 1
ATOM 787 N N . THR A 1 98 ? -9.122 5.128 13.327 1.00 96.06 98 THR A N 1
ATOM 788 C CA . THR A 1 98 ? -8.292 5.502 14.472 1.00 96.06 98 THR A CA 1
ATOM 789 C C . THR A 1 98 ? -8.098 7.017 14.545 1.00 96.06 98 THR A C 1
ATOM 791 O O . THR A 1 98 ? -8.185 7.579 15.638 1.00 96.06 98 THR A O 1
ATOM 794 N N . HIS A 1 99 ? -7.917 7.706 13.411 1.00 95.50 99 HIS A N 1
ATOM 795 C CA . HIS A 1 99 ? -7.879 9.173 13.370 1.00 95.50 99 HIS A CA 1
ATOM 796 C C . HIS A 1 99 ? -9.201 9.789 13.830 1.00 95.50 99 HIS A C 1
ATOM 798 O O . HIS A 1 99 ? -9.193 10.653 14.710 1.00 95.50 99 HIS A O 1
ATOM 804 N N . MET A 1 100 ? -10.333 9.297 13.319 1.00 97.50 100 MET A N 1
ATOM 805 C CA . MET A 1 100 ? -11.661 9.748 13.740 1.00 97.50 100 MET A CA 1
ATOM 806 C C . MET A 1 100 ? -11.833 9.625 15.259 1.00 97.50 100 MET A C 1
ATOM 808 O O . MET A 1 100 ? -12.223 10.584 15.921 1.00 97.50 100 MET A O 1
ATOM 812 N N . LYS A 1 101 ? -11.484 8.468 15.840 1.00 96.81 101 LYS A N 1
ATOM 813 C CA . LYS A 1 101 ? -11.576 8.246 17.291 1.00 96.81 101 LYS A CA 1
ATOM 814 C C . LYS A 1 101 ? -10.634 9.118 18.108 1.00 96.81 101 LYS A C 1
ATOM 816 O O . LYS A 1 101 ? -11.012 9.579 19.180 1.00 96.81 101 LYS A O 1
ATOM 821 N N . ARG A 1 102 ? -9.394 9.280 17.648 1.00 96.12 102 ARG A N 1
ATOM 822 C CA . ARG A 1 102 ? -8.345 9.969 18.404 1.00 96.12 102 ARG A CA 1
ATOM 823 C C . ARG A 1 102 ? -8.545 11.479 18.425 1.00 96.12 102 ARG A C 1
ATOM 825 O O . ARG A 1 102 ? -8.263 12.104 19.442 1.00 96.12 102 ARG A O 1
ATOM 832 N N . TYR A 1 103 ? -8.989 12.047 17.308 1.00 96.81 103 TYR A N 1
ATOM 833 C CA . TYR A 1 103 ? -9.087 13.495 17.125 1.00 96.81 103 TYR A CA 1
ATOM 834 C C . TYR A 1 103 ? -10.528 14.013 17.153 1.00 96.81 103 TYR A C 1
ATOM 836 O O . TYR A 1 103 ? -10.722 15.222 17.230 1.00 96.81 103 TYR A O 1
ATOM 844 N N . GLY A 1 104 ? -11.533 13.130 17.110 1.00 96.75 104 GLY A N 1
ATOM 845 C CA . GLY A 1 104 ? -12.945 13.523 17.089 1.00 96.75 104 GLY A CA 1
ATOM 846 C C . GLY A 1 104 ? -13.329 14.299 15.829 1.00 96.75 104 GLY A C 1
ATOM 847 O O . GLY A 1 104 ? -14.190 15.171 15.893 1.00 96.75 104 GLY A O 1
ATOM 848 N N . GLN A 1 105 ? -12.653 14.031 14.709 1.00 97.50 105 GLN A N 1
ATOM 849 C CA . GLN A 1 105 ? -12.840 14.728 13.435 1.00 97.50 105 GLN A CA 1
ATOM 850 C C . GLN A 1 105 ? -13.355 13.775 12.360 1.00 97.50 105 GLN A C 1
ATOM 852 O O . GLN A 1 105 ? -12.882 12.640 12.259 1.00 97.50 105 GLN A O 1
ATOM 857 N N . ASP A 1 106 ? -14.258 14.269 11.517 1.00 97.31 106 ASP A N 1
ATOM 858 C CA . ASP A 1 106 ? -14.785 13.528 10.373 1.00 97.31 106 ASP A CA 1
ATOM 859 C C . ASP A 1 106 ? -13.671 13.135 9.399 1.00 97.31 106 ASP A C 1
ATOM 861 O O . ASP A 1 106 ? -12.729 13.893 9.160 1.00 97.31 106 ASP A O 1
ATOM 865 N N . GLN A 1 107 ? -13.783 11.934 8.832 1.00 97.12 107 GLN A N 1
ATOM 866 C CA . GLN A 1 107 ? -12.815 11.381 7.888 1.00 97.12 107 GLN A CA 1
ATOM 867 C C . GLN A 1 107 ? -13.504 11.007 6.579 1.00 97.12 107 GLN A C 1
ATOM 869 O O . GLN A 1 107 ? -14.679 10.643 6.555 1.00 97.12 107 GLN A O 1
ATOM 874 N N . CYS A 1 108 ? -12.752 11.056 5.483 1.00 96.44 108 CYS A N 1
ATOM 875 C CA . CYS A 1 108 ? -13.234 10.683 4.161 1.00 96.44 108 CYS A CA 1
ATOM 876 C C . CYS A 1 108 ? -12.196 9.810 3.454 1.00 96.44 108 CYS A C 1
ATOM 878 O O . CYS A 1 108 ? -11.004 10.114 3.470 1.00 96.44 108 CYS A O 1
ATOM 880 N N . ILE A 1 109 ? -12.662 8.735 2.815 1.00 96.12 109 ILE A N 1
ATOM 881 C CA . ILE A 1 109 ? -11.862 7.902 1.915 1.00 96.12 109 ILE A CA 1
ATOM 882 C C . ILE A 1 109 ? -12.393 8.139 0.504 1.00 96.12 109 ILE A C 1
ATOM 884 O O . ILE A 1 109 ? -13.536 7.803 0.197 1.00 96.12 109 ILE A O 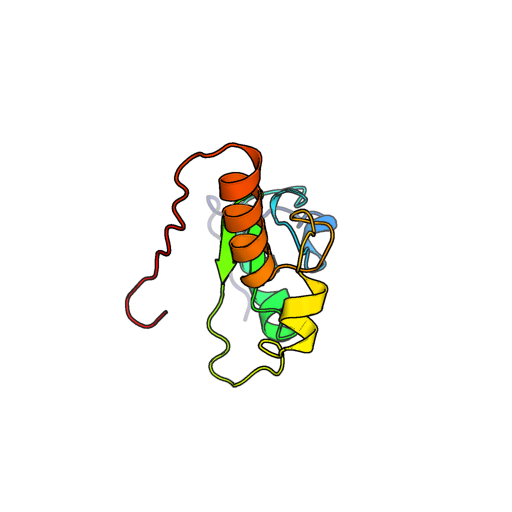1
ATOM 888 N N . VAL A 1 110 ? -11.559 8.723 -0.355 1.00 96.00 110 VAL A N 1
ATOM 889 C CA . VAL A 1 110 ? -11.910 9.007 -1.749 1.00 96.00 110 VAL A CA 1
ATOM 890 C C . VAL A 1 110 ? -11.351 7.902 -2.635 1.00 96.00 110 VAL A C 1
ATOM 892 O O . VAL A 1 110 ? -10.138 7.774 -2.780 1.00 96.00 110 VAL A O 1
ATOM 895 N N . ILE A 1 111 ? -12.242 7.123 -3.246 1.00 94.88 111 ILE A N 1
ATOM 896 C CA . ILE A 1 111 ? -11.893 6.054 -4.186 1.00 94.88 111 ILE A CA 1
ATOM 897 C C . ILE A 1 111 ? -12.177 6.559 -5.600 1.00 94.88 111 ILE A C 1
ATOM 899 O O . ILE A 1 111 ? -13.280 7.024 -5.885 1.00 94.88 111 ILE A O 1
ATOM 903 N N . ARG A 1 112 ? -11.173 6.496 -6.478 1.00 92.69 112 ARG A N 1
ATOM 904 C CA . ARG A 1 112 ? -11.298 6.857 -7.896 1.00 92.69 112 ARG A CA 1
ATOM 905 C C . ARG A 1 112 ? -10.896 5.667 -8.756 1.00 92.69 112 ARG A C 1
ATOM 907 O O . ARG A 1 112 ? -9.878 5.040 -8.477 1.00 92.69 112 ARG A O 1
ATOM 914 N N . SER A 1 113 ? -11.671 5.402 -9.800 1.00 90.12 113 SER A N 1
ATOM 915 C CA . SER A 1 113 ? -11.390 4.390 -10.816 1.00 90.12 113 SER A CA 1
ATOM 916 C C . SER A 1 113 ? -11.880 4.878 -12.183 1.00 90.12 113 SER A C 1
ATOM 918 O O . SER A 1 113 ? -12.766 5.733 -12.266 1.00 90.12 113 SER A O 1
ATOM 920 N N . GLU A 1 114 ? -11.278 4.367 -13.255 1.00 89.19 114 GLU A N 1
ATOM 921 C CA . GLU A 1 114 ? -11.831 4.475 -14.611 1.00 89.19 114 GLU A CA 1
ATOM 922 C C . GLU A 1 114 ? -12.804 3.312 -14.877 1.00 89.19 114 GLU A C 1
ATOM 924 O O . GLU A 1 114 ? -12.855 2.347 -14.113 1.00 89.19 114 GLU A O 1
ATOM 929 N N . GLN A 1 115 ? -13.620 3.395 -15.935 1.00 73.19 115 GLN A N 1
ATOM 930 C CA . GLN A 1 115 ? -14.612 2.356 -16.243 1.00 73.19 115 GLN A CA 1
ATOM 931 C C . GLN A 1 115 ? -13.962 0.970 -16.369 1.00 73.19 115 GLN A C 1
ATOM 933 O O . GLN A 1 115 ? -13.116 0.750 -17.230 1.00 73.19 115 GLN A O 1
ATOM 938 N N . GLY A 1 116 ? -14.407 0.027 -15.533 1.00 64.38 116 GLY A N 1
ATOM 939 C CA . GLY A 1 116 ? -13.930 -1.359 -15.541 1.00 64.38 116 GLY A CA 1
ATOM 940 C C . GLY A 1 116 ? -12.701 -1.635 -14.667 1.00 64.38 116 GLY A C 1
ATOM 941 O O . GLY A 1 116 ? -12.245 -2.777 -14.651 1.00 64.38 116 GLY A O 1
ATOM 942 N N . ALA A 1 117 ? -12.192 -0.634 -13.939 1.00 55.91 117 ALA A N 1
ATOM 943 C CA . ALA A 1 117 ? -11.213 -0.825 -12.867 1.00 55.91 117 ALA A CA 1
ATOM 944 C C . ALA A 1 117 ? -11.888 -1.176 -11.533 1.00 55.91 117 ALA A C 1
ATOM 946 O O . ALA A 1 117 ? -12.911 -0.534 -11.189 1.00 55.91 117 ALA A O 1
#

Radius of gyration: 17.5 Å; chains: 1; bounding box: 34×30×52 Å

Secondary structure (DSSP, 8-state):
---PPPTTS---PPPGGGSS--SBGGG-SS--HHHHHHHHHHHHHTT--EEEETTEEEE---SS--TTSSHHHHHHHTT--BTTB-S-HHHHHHHHHHHHHHH-----------TT-